Protein AF-A0A9E2GE95-F1 (afdb_monomer)

Nearest PDB structures (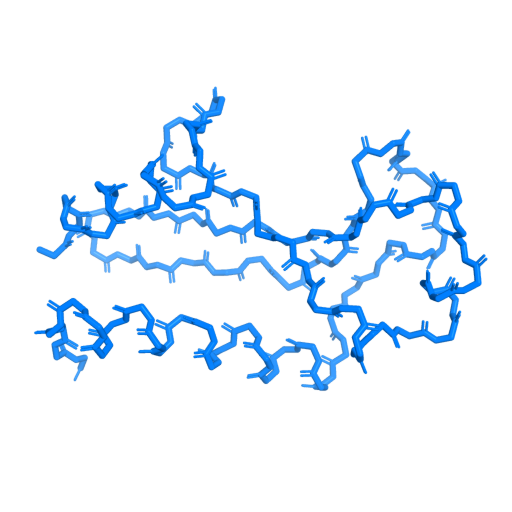foldseek):
  7ey6-assembly1_A  TM=3.588E-01  e=7.384E+00  Escherichia phage T7
  8bfr-assembly1_A  TM=3.155E-01  e=7.864E+00  Escherichia coli

pLDDT: mean 92.8, std 6.24, range [65.5, 98.44]

Sequence (98 aa):
EYEKIKTYLDENVGSSKVDGIYWIQLDENILTDIQAEHKECQPFYFAIDIGPNVVSCELLIRSRSTIKCNCISYATESQRNWIVKFADAIFEKLGITT

Radius of gyration: 13.85 Å; Cα contacts (8 Å, |Δi|>4): 125; chains: 1; bounding box: 37×22×33 Å

Solvent-accessible surface area (backbone atoms only — not comparable to full-atom values): 5795 Å² total; per-residue (Å²): 107,43,67,60,54,49,53,50,42,42,73,74,70,43,76,53,94,46,90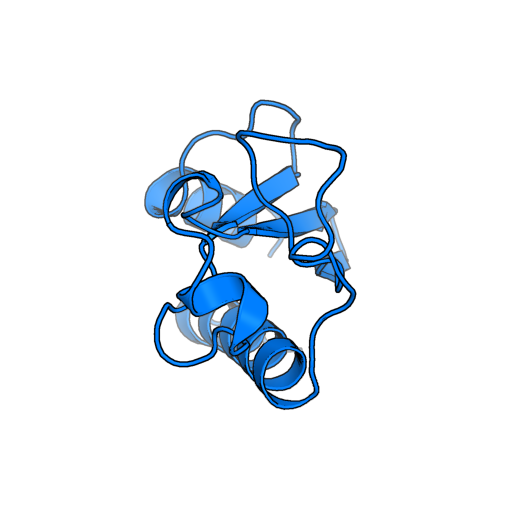,51,42,4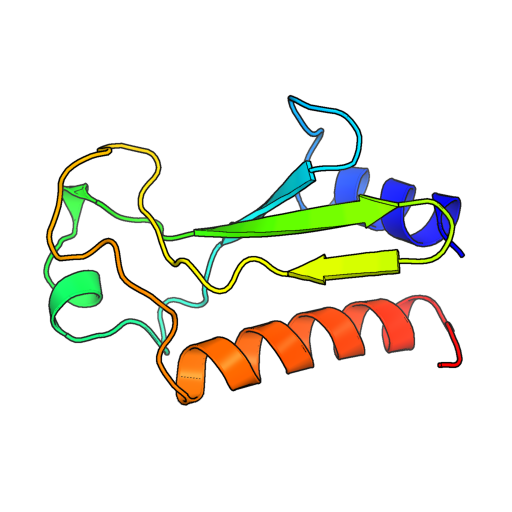1,73,44,74,57,64,79,92,62,53,51,72,60,45,65,68,38,63,85,42,55,70,39,27,29,44,36,42,53,46,85,89,46,78,46,72,52,56,51,34,30,36,84,78,54,92,84,53,88,58,45,39,69,51,51,72,70,43,46,54,48,54,51,50,52,54,50,51,51,31,60,76,71,69,55,87,130

Secondary structure (DSSP, 8-state):
-HHHHHHHHHHHT---SSTTEEEEEPPGGG--HHHHH-GGGPSEEEEEEEETTEEEE--EEEESS-SS-TT-EEPPHHHHHHHHHHHHHHHHHHT---

Structure (mmCIF, N/CA/C/O backbone):
data_AF-A0A9E2GE95-F1
#
_entry.id   AF-A0A9E2GE95-F1
#
loop_
_atom_site.group_PDB
_atom_site.id
_atom_site.type_symbol
_atom_site.label_atom_id
_atom_site.label_alt_id
_atom_site.label_comp_id
_atom_site.label_asym_id
_atom_site.label_entity_id
_atom_site.label_seq_id
_atom_site.pdbx_PDB_ins_code
_atom_site.Cartn_x
_atom_site.Cartn_y
_atom_site.Cartn_z
_atom_site.occupancy
_atom_site.B_iso_or_equiv
_atom_site.auth_seq_id
_atom_site.auth_comp_id
_atom_site.auth_asym_id
_atom_site.auth_atom_id
_atom_site.pdbx_PDB_model_num
ATOM 1 N N . GLU A 1 1 ? -12.616 2.623 14.572 1.00 84.75 1 GLU A N 1
ATOM 2 C CA . GLU A 1 1 ? -12.055 2.096 13.309 1.00 84.75 1 GLU A CA 1
ATOM 3 C C . GLU A 1 1 ? -10.633 2.587 13.045 1.00 84.75 1 GLU A C 1
ATOM 5 O O . GLU A 1 1 ? -9.751 1.741 13.027 1.00 84.75 1 GLU A O 1
ATOM 10 N N . TYR A 1 2 ? -10.371 3.903 12.981 1.00 89.25 2 TYR A N 1
ATOM 11 C CA . TYR A 1 2 ? -9.014 4.464 12.800 1.00 89.25 2 TYR A CA 1
ATOM 12 C C . TYR A 1 2 ? -7.934 3.828 13.693 1.00 89.25 2 TYR A C 1
ATOM 14 O O . TYR A 1 2 ? -6.994 3.239 13.172 1.00 89.25 2 TYR A O 1
ATOM 22 N N . GLU A 1 3 ? -8.101 3.857 15.021 1.00 91.44 3 GLU A N 1
ATOM 23 C CA . GLU A 1 3 ? -7.101 3.297 15.949 1.00 91.44 3 GLU A CA 1
ATOM 24 C C . GLU A 1 3 ? -6.849 1.801 15.728 1.00 91.44 3 GLU A C 1
ATOM 26 O O . GLU A 1 3 ? -5.715 1.351 15.809 1.00 91.44 3 GLU A O 1
ATOM 31 N N . LYS A 1 4 ? -7.882 1.024 15.370 1.00 93.06 4 LYS A N 1
ATOM 32 C CA . LYS A 1 4 ? -7.720 -0.411 15.083 1.00 93.06 4 LYS A CA 1
ATOM 33 C C . LYS A 1 4 ? -6.846 -0.627 13.849 1.00 93.06 4 LYS A C 1
ATOM 35 O O . LYS A 1 4 ? -5.951 -1.465 13.874 1.00 93.06 4 LYS A O 1
ATOM 40 N N . ILE A 1 5 ? -7.109 0.132 12.781 1.00 92.56 5 ILE A N 1
ATOM 41 C CA . ILE A 1 5 ? -6.331 0.072 11.538 1.00 92.56 5 ILE A CA 1
ATOM 42 C C . ILE A 1 5 ? -4.898 0.536 11.804 1.00 92.56 5 ILE A C 1
ATOM 44 O O . ILE A 1 5 ? -3.958 -0.129 11.381 1.00 92.56 5 ILE A O 1
ATOM 48 N N . LYS A 1 6 ? -4.728 1.634 12.548 1.00 92.94 6 LYS A N 1
ATOM 49 C CA . LYS A 1 6 ? -3.419 2.166 12.926 1.00 92.94 6 LYS A CA 1
ATOM 50 C C . LYS A 1 6 ? -2.600 1.139 13.705 1.00 92.94 6 LYS A C 1
ATOM 52 O O . LYS A 1 6 ? -1.494 0.817 13.287 1.00 92.94 6 LYS A O 1
ATOM 57 N N . THR A 1 7 ? -3.152 0.578 14.784 1.00 93.12 7 THR A N 1
ATOM 58 C CA . THR A 1 7 ? -2.483 -0.466 15.576 1.00 93.12 7 THR A CA 1
ATOM 59 C C . THR A 1 7 ? -2.118 -1.666 14.709 1.00 93.12 7 THR A C 1
ATOM 61 O O . THR A 1 7 ? -0.984 -2.130 14.752 1.00 93.12 7 THR A O 1
ATOM 64 N N . TYR A 1 8 ? -3.042 -2.125 13.862 1.00 93.81 8 TYR A N 1
ATOM 65 C CA . TYR A 1 8 ? -2.778 -3.235 12.956 1.00 93.81 8 TYR A CA 1
ATOM 66 C C . TYR A 1 8 ? -1.609 -2.952 12.003 1.00 93.81 8 TYR A C 1
ATOM 68 O O . TYR A 1 8 ? -0.728 -3.797 11.835 1.00 93.81 8 TYR A O 1
ATOM 76 N N . LEU A 1 9 ? -1.581 -1.773 11.378 1.00 92.75 9 LEU A N 1
ATOM 77 C CA . LEU A 1 9 ? -0.519 -1.389 10.449 1.00 92.75 9 LEU A CA 1
ATOM 78 C C . LEU A 1 9 ? 0.822 -1.176 11.168 1.00 92.75 9 LEU A C 1
ATOM 80 O O . LEU A 1 9 ? 1.843 -1.652 10.673 1.00 92.75 9 LEU A O 1
ATOM 84 N N . ASP A 1 10 ? 0.821 -0.558 12.351 1.00 91.75 10 ASP A N 1
ATOM 85 C CA . ASP A 1 10 ? 2.017 -0.402 13.189 1.00 91.75 10 ASP A CA 1
ATOM 86 C C . ASP A 1 10 ? 2.646 -1.767 13.534 1.00 91.75 10 ASP A C 1
ATOM 88 O O . ASP A 1 10 ? 3.868 -1.917 13.471 1.00 91.75 10 ASP A O 1
ATOM 92 N N . GLU A 1 11 ? 1.823 -2.777 13.840 1.00 91.88 11 GLU A N 1
ATOM 93 C CA . GLU A 1 11 ? 2.274 -4.133 14.183 1.00 91.88 11 GLU A CA 1
ATOM 94 C C . GLU A 1 11 ? 2.725 -4.964 12.971 1.00 91.88 11 GLU A C 1
ATOM 96 O O . GLU A 1 11 ? 3.687 -5.724 13.074 1.00 91.88 11 GLU A O 1
ATOM 101 N N . ASN A 1 12 ? 2.031 -4.857 11.830 1.00 90.12 12 ASN A N 1
ATOM 102 C CA . ASN A 1 12 ? 2.228 -5.766 10.689 1.00 90.12 12 ASN A CA 1
ATOM 103 C C . ASN A 1 12 ? 3.139 -5.194 9.593 1.00 90.12 12 ASN A C 1
ATOM 105 O O . ASN A 1 12 ? 3.780 -5.955 8.872 1.00 90.12 12 ASN A O 1
ATOM 109 N N . VAL A 1 13 ? 3.186 -3.870 9.440 1.00 87.75 13 VAL A N 1
ATOM 110 C CA . VAL A 1 13 ? 3.992 -3.177 8.417 1.00 87.75 13 VAL A CA 1
ATOM 111 C C . VAL A 1 13 ? 5.224 -2.526 9.045 1.00 87.75 13 VAL A C 1
ATOM 113 O O . VAL A 1 13 ? 6.271 -2.410 8.404 1.00 87.75 13 VAL A O 1
ATOM 116 N N . GLY A 1 14 ? 5.114 -2.138 10.314 1.00 79.81 14 GLY A N 1
ATOM 117 C CA . GLY A 1 14 ? 6.136 -1.424 11.064 1.00 79.81 14 GLY A CA 1
ATOM 118 C C . GLY A 1 14 ? 5.778 0.045 11.262 1.00 79.81 14 GLY A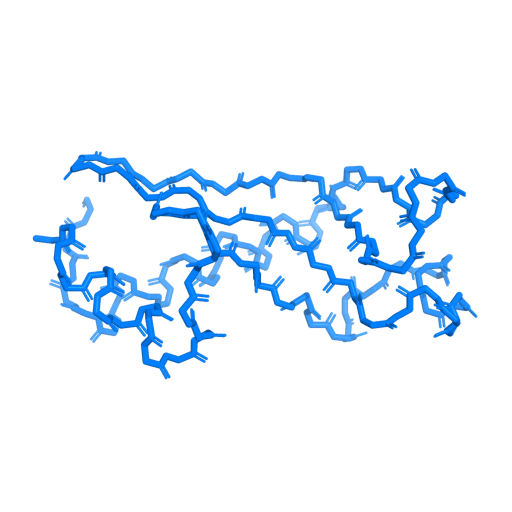 C 1
ATOM 119 O O . GLY A 1 14 ? 4.909 0.600 10.585 1.00 79.81 14 GLY A O 1
ATOM 120 N N . SER A 1 15 ? 6.471 0.683 12.206 1.00 70.44 15 SER A N 1
ATOM 121 C CA . SER A 1 15 ? 6.188 2.066 12.574 1.00 70.44 15 SER A CA 1
ATOM 122 C C . SER A 1 15 ? 6.418 3.010 11.401 1.00 70.44 15 SER A C 1
ATOM 124 O O . SER A 1 15 ? 7.473 3.013 10.750 1.00 70.44 15 SER A O 1
ATOM 126 N N . SER A 1 16 ? 5.422 3.851 11.140 1.00 68.12 16 SER A N 1
ATOM 127 C CA . SER A 1 16 ? 5.602 4.887 10.145 1.00 68.12 16 SER A CA 1
ATOM 128 C C . SER A 1 16 ? 6.611 5.941 10.605 1.00 68.12 16 SER A C 1
ATOM 130 O O . SER A 1 16 ? 6.626 6.367 11.759 1.00 68.12 16 SER A O 1
ATOM 132 N N . LYS A 1 17 ? 7.434 6.420 9.664 1.00 74.88 17 LYS A N 1
ATOM 133 C CA . LYS A 1 17 ? 8.246 7.632 9.852 1.00 74.88 17 LYS A CA 1
ATOM 134 C C . LYS A 1 17 ? 7.403 8.913 9.857 1.00 74.88 17 LYS A C 1
ATOM 136 O O . LYS A 1 17 ? 7.891 9.940 10.320 1.00 74.88 17 LYS A O 1
ATOM 141 N N . VAL A 1 18 ? 6.190 8.863 9.308 1.00 81.88 18 VAL A N 1
ATOM 142 C CA . VAL A 1 18 ? 5.229 9.969 9.233 1.00 81.88 18 VAL A CA 1
ATOM 143 C C . VAL A 1 18 ? 3.877 9.434 9.679 1.00 81.88 18 VAL A C 1
ATOM 145 O O . VAL A 1 18 ? 3.319 8.573 9.011 1.00 81.88 18 VAL A O 1
ATOM 148 N N . ASP A 1 19 ? 3.361 9.928 10.802 1.00 84.69 19 ASP A N 1
ATOM 149 C CA . ASP A 1 19 ? 2.136 9.394 11.405 1.00 84.69 19 ASP A CA 1
ATOM 150 C C . ASP A 1 19 ? 1.001 9.231 10.376 1.00 84.69 19 ASP A C 1
ATOM 152 O O . ASP A 1 19 ? 0.759 10.123 9.563 1.00 84.69 19 ASP A O 1
ATOM 156 N N . GLY A 1 20 ? 0.373 8.053 10.375 1.00 88.19 20 GLY A N 1
ATOM 157 C CA . GLY A 1 20 ? -0.688 7.685 9.433 1.00 88.19 20 GLY A CA 1
ATOM 158 C C . GLY A 1 20 ? -0.245 7.195 8.044 1.00 88.19 20 GLY A C 1
ATOM 159 O O . GLY A 1 20 ? -1.082 6.658 7.326 1.00 88.19 20 GLY A O 1
ATOM 160 N N . ILE A 1 21 ? 1.036 7.294 7.653 1.00 92.94 21 ILE A N 1
ATOM 161 C CA . ILE A 1 21 ? 1.490 6.902 6.300 1.00 92.94 21 ILE A CA 1
ATOM 162 C C . ILE A 1 21 ? 2.307 5.608 6.311 1.00 92.94 21 ILE A C 1
ATOM 164 O O . ILE A 1 21 ? 3.456 5.598 6.735 1.00 92.94 21 ILE A O 1
ATOM 168 N N . TYR A 1 22 ? 1.804 4.524 5.740 1.00 94.75 22 TYR A N 1
ATOM 169 C CA . TYR A 1 22 ? 2.468 3.217 5.729 1.00 94.75 22 TYR A CA 1
ATOM 170 C C . TYR A 1 22 ? 2.959 2.839 4.335 1.00 94.75 22 TYR A C 1
ATOM 172 O O . TYR A 1 22 ? 2.297 3.113 3.341 1.00 94.75 22 TYR A O 1
ATOM 180 N N . TRP A 1 23 ? 4.119 2.183 4.254 1.00 94.25 23 TRP A N 1
ATOM 181 C CA . TRP A 1 23 ? 4.693 1.709 2.992 1.00 94.25 23 TRP A CA 1
ATOM 182 C C . TRP A 1 23 ? 4.467 0.214 2.858 1.00 94.25 23 TRP A C 1
ATOM 184 O O . TRP A 1 23 ? 5.113 -0.575 3.545 1.00 94.25 23 TRP A O 1
ATOM 194 N N . ILE A 1 24 ? 3.570 -0.170 1.962 1.00 95.44 24 ILE A N 1
ATOM 195 C CA . ILE A 1 24 ? 3.195 -1.565 1.761 1.00 95.44 24 ILE A CA 1
ATOM 196 C C . ILE A 1 24 ? 3.984 -2.119 0.584 1.00 95.44 24 ILE A C 1
ATOM 198 O O . ILE A 1 24 ? 3.988 -1.529 -0.499 1.00 95.44 24 ILE A O 1
ATOM 202 N N . GLN A 1 25 ? 4.681 -3.233 0.806 1.00 95.94 25 GLN A N 1
ATOM 203 C CA . GLN A 1 25 ? 5.388 -3.932 -0.261 1.00 95.94 25 GLN A CA 1
ATOM 204 C C . GLN A 1 25 ? 4.371 -4.543 -1.229 1.00 95.94 25 GLN A C 1
ATOM 206 O O . GLN A 1 25 ? 3.440 -5.228 -0.810 1.00 95.94 25 GLN A O 1
ATOM 211 N N . LEU A 1 26 ? 4.559 -4.284 -2.521 1.00 97.06 26 LEU A N 1
ATOM 212 C CA . LEU A 1 26 ? 3.770 -4.892 -3.582 1.00 97.06 26 LEU A CA 1
ATOM 213 C C . LEU A 1 26 ? 4.174 -6.365 -3.750 1.00 97.06 26 LEU A C 1
ATOM 215 O O . LEU A 1 26 ? 5.359 -6.695 -3.681 1.00 97.06 26 LEU A O 1
ATOM 219 N N . ASP A 1 27 ? 3.197 -7.234 -3.998 1.00 96.56 27 ASP A N 1
ATOM 220 C CA . ASP A 1 27 ? 3.434 -8.655 -4.262 1.00 96.56 27 ASP A CA 1
ATOM 221 C C . ASP A 1 27 ? 4.320 -8.855 -5.508 1.00 96.56 27 ASP A C 1
ATOM 223 O O . ASP A 1 27 ? 4.103 -8.261 -6.568 1.00 96.56 27 ASP A O 1
ATOM 227 N N . GLU A 1 28 ? 5.348 -9.693 -5.373 1.00 95.44 28 GLU A N 1
ATOM 228 C CA . GLU A 1 28 ? 6.332 -9.945 -6.428 1.00 95.44 28 GLU A CA 1
ATOM 229 C C . GLU A 1 28 ? 5.718 -10.639 -7.656 1.00 95.44 28 GLU A C 1
ATOM 231 O O . GLU A 1 28 ? 6.225 -10.494 -8.769 1.00 95.44 28 GLU A O 1
ATOM 236 N N . ASN A 1 29 ? 4.590 -11.338 -7.485 1.00 96.88 29 ASN A N 1
ATOM 237 C CA . ASN A 1 29 ? 3.905 -12.066 -8.557 1.00 96.88 29 ASN A CA 1
ATOM 238 C C . ASN A 1 29 ? 3.109 -11.159 -9.509 1.00 96.88 29 ASN A C 1
ATOM 240 O O . ASN A 1 29 ? 2.600 -11.629 -10.526 1.00 96.88 29 ASN A O 1
ATOM 244 N N . ILE A 1 30 ? 2.966 -9.873 -9.179 1.00 97.50 30 ILE A N 1
ATOM 245 C CA . ILE A 1 30 ? 2.205 -8.889 -9.968 1.00 97.50 30 ILE A CA 1
ATOM 246 C C . ILE A 1 30 ? 3.068 -7.710 -10.426 1.00 97.50 30 ILE A C 1
ATOM 248 O O . ILE A 1 30 ? 2.545 -6.659 -10.815 1.00 97.50 30 ILE A O 1
ATOM 252 N N . LEU A 1 31 ? 4.392 -7.854 -10.359 1.00 97.69 31 LEU A N 1
ATOM 253 C CA . LEU A 1 31 ? 5.314 -6.882 -10.932 1.00 97.69 31 LEU A CA 1
ATOM 254 C C . LEU A 1 31 ? 5.142 -6.827 -12.453 1.00 97.69 31 LEU A C 1
ATOM 256 O O . LEU A 1 31 ? 4.857 -7.831 -13.103 1.00 97.69 31 LEU A O 1
ATOM 260 N N . THR A 1 32 ? 5.323 -5.640 -13.025 1.00 97.50 32 THR A N 1
ATOM 261 C CA . THR A 1 32 ? 5.479 -5.506 -14.479 1.00 97.50 32 THR A CA 1
ATOM 262 C C . THR A 1 32 ? 6.824 -6.071 -14.925 1.00 97.50 32 THR A C 1
ATOM 264 O O . THR A 1 32 ? 7.735 -6.204 -14.107 1.00 97.50 32 THR A O 1
ATOM 267 N N . ASP A 1 33 ? 6.992 -6.320 -16.225 1.00 97.31 33 ASP A N 1
ATOM 268 C CA . ASP A 1 33 ? 8.263 -6.808 -16.779 1.00 97.31 33 ASP A CA 1
ATOM 269 C C . ASP A 1 33 ? 9.443 -5.905 -16.373 1.00 97.31 33 ASP A C 1
ATOM 271 O O . ASP A 1 33 ? 10.425 -6.375 -15.804 1.00 97.31 33 ASP A O 1
ATOM 275 N N . ILE A 1 34 ? 9.292 -4.581 -16.518 1.00 96.06 34 ILE A N 1
ATOM 276 C CA . ILE A 1 34 ? 10.310 -3.591 -16.117 1.00 96.06 34 ILE A CA 1
ATOM 277 C C . ILE A 1 34 ? 10.623 -3.691 -14.613 1.00 96.06 34 ILE A C 1
ATOM 279 O O . ILE A 1 34 ? 11.782 -3.657 -14.203 1.00 96.06 34 ILE A O 1
ATOM 283 N N . GLN A 1 35 ? 9.603 -3.816 -13.761 1.00 96.75 35 GLN A N 1
ATOM 284 C CA . GLN A 1 35 ? 9.800 -3.946 -12.313 1.00 96.75 35 GLN A CA 1
ATOM 285 C C . GLN A 1 35 ? 10.489 -5.271 -11.949 1.00 96.75 35 GLN A C 1
ATOM 287 O O . GLN A 1 35 ? 11.364 -5.307 -11.081 1.00 96.75 35 GLN A O 1
ATOM 292 N N . ALA A 1 36 ? 10.134 -6.363 -12.622 1.00 96.88 36 ALA A N 1
ATOM 293 C CA . ALA A 1 36 ? 10.733 -7.671 -12.405 1.00 96.88 36 ALA A CA 1
ATOM 294 C C . ALA A 1 36 ? 12.208 -7.710 -12.841 1.00 96.88 36 ALA A C 1
ATOM 296 O O . ALA A 1 36 ? 13.024 -8.329 -12.151 1.00 96.88 36 ALA A O 1
ATOM 297 N N . GLU A 1 37 ? 12.559 -7.035 -13.937 1.00 96.94 37 GLU A N 1
ATOM 298 C CA . GLU A 1 37 ? 13.927 -6.919 -14.457 1.00 96.94 37 GLU A CA 1
ATOM 299 C C . GLU A 1 37 ? 14.825 -6.051 -13.563 1.00 96.94 37 GLU A C 1
ATOM 301 O O . GLU A 1 37 ? 16.004 -6.353 -13.366 1.00 96.94 37 GLU A O 1
ATOM 306 N N . HIS A 1 38 ? 14.276 -4.992 -12.967 1.00 95.00 38 HIS A N 1
ATOM 307 C CA . HIS A 1 38 ? 15.033 -4.003 -12.199 1.00 95.00 38 HIS A CA 1
ATOM 308 C C . HIS A 1 38 ? 15.331 -4.462 -10.760 1.00 95.00 38 HIS A C 1
ATOM 310 O O . HIS A 1 38 ? 14.829 -3.893 -9.788 1.00 95.00 38 HIS A O 1
ATOM 316 N N . LYS A 1 39 ? 16.194 -5.473 -10.605 1.00 94.62 39 LYS A N 1
ATOM 317 C CA . LYS A 1 39 ? 16.544 -6.072 -9.300 1.00 94.62 39 LYS A CA 1
ATOM 318 C C . LYS A 1 39 ? 17.102 -5.076 -8.279 1.00 94.62 39 LYS A C 1
ATOM 320 O O . LYS A 1 39 ? 16.769 -5.168 -7.106 1.00 94.62 39 LYS A O 1
ATOM 325 N N . GLU A 1 40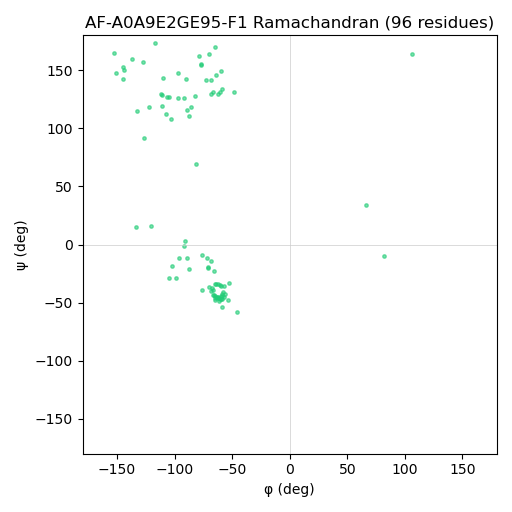 ? 17.881 -4.087 -8.713 1.00 94.31 40 GLU A N 1
ATOM 326 C CA . GLU A 1 40 ? 18.440 -3.044 -7.830 1.00 94.31 40 GLU A CA 1
ATOM 327 C C . GLU A 1 40 ? 17.382 -2.051 -7.311 1.00 94.31 40 GLU A C 1
ATOM 329 O O . GLU A 1 40 ? 17.592 -1.347 -6.319 1.00 94.31 40 GLU A O 1
ATOM 334 N N . CYS A 1 41 ? 16.233 -1.977 -7.989 1.00 95.06 41 CYS A N 1
ATOM 335 C CA . CYS A 1 41 ? 15.107 -1.139 -7.587 1.00 95.06 41 CYS A CA 1
ATOM 336 C C . CYS A 1 41 ? 14.140 -1.870 -6.647 1.00 95.06 41 CYS A C 1
ATOM 338 O O . CYS A 1 41 ? 13.268 -1.224 -6.066 1.00 95.06 41 CYS A O 1
ATOM 340 N N . GLN A 1 42 ? 14.265 -3.188 -6.491 1.00 94.00 42 GLN A N 1
ATOM 341 C CA . GLN A 1 42 ? 13.392 -3.967 -5.621 1.00 94.00 42 GLN A CA 1
ATOM 342 C C . GLN A 1 42 ? 13.758 -3.798 -4.136 1.00 94.00 42 GLN A C 1
ATOM 344 O O . GLN A 1 42 ? 14.918 -3.533 -3.809 1.00 94.00 42 GLN A O 1
ATOM 349 N N . PRO A 1 43 ? 12.791 -3.9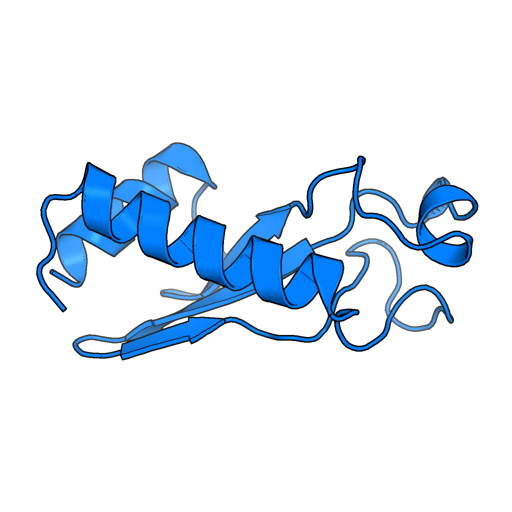89 -3.222 1.00 95.69 43 PRO A N 1
ATOM 350 C CA . PRO A 1 43 ? 11.366 -4.236 -3.483 1.00 95.69 43 PRO A CA 1
ATOM 351 C C . PRO A 1 43 ? 10.575 -2.961 -3.842 1.00 95.69 43 PRO A C 1
ATOM 353 O O . PRO A 1 43 ? 11.014 -1.834 -3.598 1.00 95.69 43 PRO A O 1
ATOM 356 N N . PHE A 1 44 ? 9.392 -3.155 -4.434 1.00 96.94 44 PHE A N 1
ATOM 357 C CA . PHE A 1 44 ? 8.469 -2.082 -4.817 1.00 96.94 44 PHE A CA 1
ATOM 358 C C . PHE A 1 44 ? 7.383 -1.867 -3.769 1.00 96.94 44 PHE A C 1
ATOM 360 O O . PHE A 1 44 ? 6.937 -2.813 -3.125 1.00 96.94 44 PHE A O 1
ATOM 367 N N . TYR A 1 45 ? 6.944 -0.618 -3.629 1.00 96.62 45 TYR A N 1
ATOM 368 C CA . TYR A 1 45 ? 5.986 -0.203 -2.614 1.00 96.62 45 TYR A CA 1
ATOM 369 C C . TYR A 1 45 ? 4.928 0.745 -3.171 1.00 96.62 45 TYR A C 1
ATOM 371 O O . TYR A 1 45 ? 5.166 1.448 -4.156 1.00 96.62 45 TYR A O 1
ATOM 379 N N . PHE A 1 46 ? 3.811 0.826 -2.457 1.00 96.56 46 PHE A N 1
ATOM 380 C CA . PHE A 1 46 ? 2.855 1.930 -2.509 1.00 96.56 46 PHE A CA 1
ATOM 381 C C . PHE A 1 46 ? 2.600 2.441 -1.087 1.00 96.56 46 PHE A C 1
ATOM 383 O O . PHE A 1 46 ? 2.835 1.726 -0.106 1.00 96.56 46 PHE A O 1
ATOM 390 N N . ALA A 1 47 ? 2.155 3.689 -0.968 1.00 95.25 47 ALA A N 1
ATOM 391 C CA . ALA A 1 47 ? 1.778 4.261 0.316 1.00 95.25 47 ALA A CA 1
ATOM 392 C C . ALA A 1 47 ? 0.288 4.039 0.627 1.00 95.25 47 ALA A C 1
ATOM 394 O O . ALA A 1 47 ? -0.565 4.152 -0.252 1.00 95.25 47 ALA A O 1
ATOM 395 N N . ILE A 1 48 ? -0.026 3.787 1.894 1.00 95.44 48 ILE A N 1
ATOM 396 C CA . ILE A 1 48 ? -1.371 3.929 2.453 1.00 95.44 48 ILE A CA 1
ATOM 397 C C . ILE A 1 48 ? -1.340 5.088 3.437 1.00 95.44 48 ILE A C 1
ATOM 399 O O . ILE A 1 48 ? -0.478 5.120 4.307 1.00 95.44 48 ILE A O 1
ATOM 403 N N . ASP A 1 49 ? -2.278 6.013 3.302 1.00 94.75 49 ASP A N 1
ATOM 404 C CA . ASP A 1 49 ? -2.501 7.120 4.225 1.00 94.75 49 ASP A CA 1
ATOM 405 C C . ASP A 1 49 ? -3.831 6.900 4.954 1.00 94.75 49 ASP A C 1
ATOM 407 O O . ASP A 1 49 ? -4.888 6.783 4.321 1.00 94.75 49 ASP A O 1
ATOM 411 N N . ILE A 1 50 ? -3.773 6.786 6.279 1.00 93.94 50 ILE A N 1
ATOM 412 C CA . ILE A 1 50 ? -4.949 6.623 7.130 1.00 93.94 50 ILE A CA 1
ATOM 413 C C . ILE A 1 50 ? -5.264 7.928 7.858 1.00 93.94 50 ILE A C 1
ATOM 415 O O . ILE A 1 50 ? -4.443 8.500 8.568 1.00 93.94 50 ILE A O 1
ATOM 419 N N . GLY A 1 51 ? -6.510 8.368 7.726 1.00 90.88 51 GLY A N 1
ATOM 420 C CA . GLY A 1 51 ? -7.084 9.457 8.503 1.00 90.88 51 GLY A CA 1
ATOM 421 C C . GLY A 1 51 ? -8.251 8.968 9.363 1.00 90.88 51 GLY A C 1
ATOM 422 O O . GLY A 1 51 ? -8.711 7.836 9.208 1.00 90.88 51 GLY A O 1
ATOM 423 N N . PRO A 1 52 ? -8.805 9.826 10.238 1.00 89.69 52 PRO A N 1
ATOM 424 C CA . PRO A 1 52 ? -9.857 9.431 11.178 1.00 89.69 52 PRO A CA 1
ATOM 425 C C . PRO A 1 52 ? -11.074 8.736 10.544 1.00 89.69 52 PRO A C 1
ATOM 427 O O . PRO A 1 52 ? -11.664 7.857 11.166 1.00 89.69 52 PRO A O 1
ATOM 430 N N . ASN A 1 53 ? -11.431 9.115 9.311 1.00 89.00 53 ASN A N 1
ATOM 431 C CA . ASN A 1 53 ? -12.595 8.599 8.579 1.00 89.00 53 ASN A CA 1
ATOM 432 C C . ASN A 1 53 ? -12.272 8.205 7.127 1.00 89.00 53 ASN A C 1
ATOM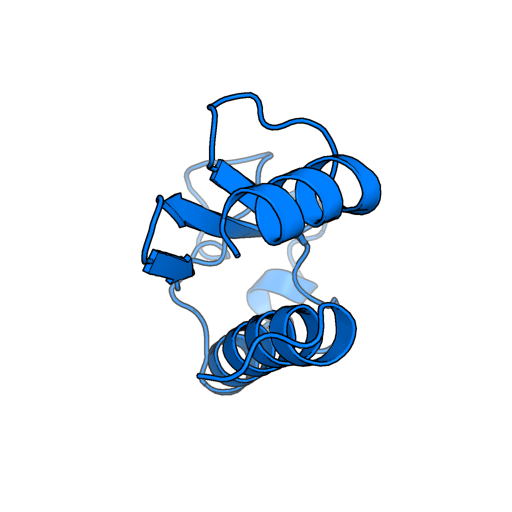 434 O O . ASN A 1 53 ? -13.176 8.103 6.303 1.00 89.00 53 ASN A O 1
ATOM 438 N N . VAL A 1 54 ? -10.993 8.062 6.775 1.00 91.12 54 VAL A N 1
ATOM 439 C CA . VAL A 1 54 ? -10.575 7.788 5.396 1.00 91.12 54 VAL A CA 1
ATOM 440 C C . VAL A 1 54 ? -9.366 6.868 5.392 1.00 91.12 54 VAL A C 1
ATOM 442 O O . VAL A 1 54 ? -8.474 7.002 6.223 1.00 91.12 54 VAL A O 1
ATOM 445 N N . VAL A 1 55 ? -9.332 5.954 4.431 1.00 93.19 55 VAL A N 1
ATOM 446 C CA . VAL A 1 55 ? -8.136 5.194 4.075 1.00 93.19 55 VAL A CA 1
ATOM 447 C C . VAL A 1 55 ? -7.867 5.470 2.605 1.00 93.19 55 VAL A C 1
ATOM 449 O O . VAL A 1 55 ? -8.707 5.181 1.754 1.00 93.19 55 VAL A O 1
ATOM 452 N N . SER A 1 56 ? -6.716 6.061 2.313 1.00 95.56 56 SER A N 1
ATOM 453 C CA . SER A 1 56 ? -6.298 6.414 0.959 1.00 95.56 56 SER A CA 1
ATOM 454 C C . SER A 1 56 ? -5.130 5.532 0.547 1.00 95.56 56 SER A C 1
ATOM 456 O O . SER A 1 56 ? -4.138 5.441 1.261 1.00 95.56 56 SER A O 1
ATOM 458 N N . CYS A 1 57 ? -5.225 4.899 -0.619 1.00 96.50 57 CYS A N 1
ATOM 459 C CA . CYS A 1 57 ? -4.124 4.127 -1.187 1.00 96.50 57 CYS A CA 1
ATOM 460 C C . CYS A 1 57 ? -3.513 4.881 -2.369 1.00 96.50 57 CYS A C 1
ATOM 462 O O . CYS A 1 57 ? -4.212 5.263 -3.310 1.00 96.50 57 CYS A O 1
ATOM 464 N N . GLU A 1 58 ? -2.201 5.080 -2.335 1.00 96.38 58 GLU A N 1
ATOM 465 C CA . GLU A 1 58 ? -1.434 5.622 -3.447 1.00 96.38 58 GLU A CA 1
ATOM 466 C C . GLU A 1 58 ? -1.437 4.616 -4.610 1.00 96.38 58 GLU A C 1
ATOM 468 O O . GLU A 1 58 ? -1.144 3.437 -4.434 1.00 96.38 58 GLU A O 1
ATOM 473 N N . LEU A 1 59 ? -1.745 5.086 -5.822 1.00 97.56 59 LEU A N 1
ATOM 474 C CA . LEU A 1 59 ? -1.662 4.265 -7.038 1.00 97.56 59 LEU A CA 1
ATOM 475 C C . LEU A 1 59 ? -0.298 4.361 -7.727 1.00 97.56 59 LEU A C 1
ATOM 477 O O . LEU A 1 59 ? -0.123 3.806 -8.800 1.00 97.56 59 LEU A O 1
ATOM 481 N N . LEU A 1 60 ? 0.662 5.085 -7.166 1.00 97.44 60 LEU A N 1
ATOM 482 C CA . LEU A 1 60 ? 2.035 5.134 -7.652 1.00 97.44 60 LEU A CA 1
ATOM 483 C C . LEU A 1 60 ? 2.836 3.977 -7.045 1.00 97.44 60 LEU A C 1
ATOM 485 O O . LEU A 1 60 ? 3.030 3.923 -5.833 1.00 97.44 60 LEU A O 1
ATOM 489 N N . ILE A 1 61 ? 3.345 3.087 -7.896 1.00 97.50 61 ILE A N 1
ATOM 490 C CA . ILE A 1 61 ? 4.257 2.018 -7.489 1.00 97.50 61 ILE A CA 1
ATOM 491 C C . ILE A 1 61 ? 5.686 2.518 -7.642 1.00 97.50 61 ILE A C 1
ATOM 493 O O . ILE A 1 61 ? 6.080 2.984 -8.714 1.00 97.50 61 ILE A O 1
ATOM 497 N N . ARG A 1 62 ? 6.479 2.428 -6.573 1.00 95.75 62 ARG A N 1
ATOM 498 C CA . ARG A 1 62 ? 7.831 2.991 -6.557 1.00 95.75 62 ARG A CA 1
ATOM 499 C C . ARG A 1 62 ? 8.833 2.175 -5.763 1.00 95.75 62 ARG A C 1
ATOM 501 O O . ARG A 1 62 ? 8.498 1.479 -4.809 1.00 95.75 62 ARG A O 1
ATOM 508 N N . SER A 1 63 ? 10.088 2.310 -6.173 1.00 94.12 63 SER A N 1
ATOM 509 C CA . SER A 1 63 ? 11.242 1.868 -5.402 1.00 94.12 63 SER A CA 1
ATOM 510 C C . SER A 1 63 ? 11.536 2.852 -4.268 1.00 94.12 63 SER A C 1
ATOM 512 O O . SER A 1 63 ? 11.226 4.041 -4.363 1.00 94.12 63 SER A O 1
ATOM 514 N N . ARG A 1 64 ? 12.184 2.367 -3.207 1.00 89.94 64 ARG A N 1
ATOM 515 C CA . ARG A 1 64 ? 12.748 3.213 -2.143 1.00 89.94 64 ARG A CA 1
ATOM 516 C C . ARG A 1 64 ? 14.239 3.509 -2.329 1.00 89.94 64 ARG A C 1
ATOM 518 O O . ARG A 1 64 ? 14.754 4.364 -1.614 1.00 89.94 64 ARG A O 1
ATOM 525 N N . SER A 1 65 ? 14.927 2.826 -3.250 1.00 89.25 65 SER A N 1
ATOM 526 C CA . SER A 1 65 ? 16.365 3.019 -3.501 1.00 89.25 65 SER A CA 1
ATOM 527 C C . SER A 1 65 ? 16.651 4.126 -4.519 1.00 89.25 65 SER A C 1
ATOM 529 O O . SER A 1 65 ? 17.736 4.704 -4.511 1.00 89.25 65 SER A O 1
ATOM 531 N N . THR A 1 66 ? 15.676 4.475 -5.363 1.00 89.00 66 THR A N 1
ATOM 532 C CA . THR A 1 66 ? 15.811 5.518 -6.387 1.00 89.00 66 THR A CA 1
ATOM 533 C C . THR A 1 66 ? 14.517 6.306 -6.572 1.00 89.00 66 THR A C 1
ATOM 535 O O . THR A 1 66 ? 13.422 5.786 -6.383 1.00 89.00 66 THR A O 1
ATOM 538 N N . ILE A 1 67 ? 14.649 7.576 -6.963 1.00 84.12 67 ILE A N 1
ATOM 539 C CA . ILE A 1 67 ? 13.526 8.489 -7.249 1.00 84.12 67 ILE A CA 1
ATOM 540 C C . ILE A 1 67 ? 13.309 8.642 -8.764 1.00 84.12 67 ILE A C 1
ATOM 542 O O . ILE A 1 67 ? 12.246 9.072 -9.205 1.00 84.12 67 ILE A O 1
ATOM 546 N N . LYS A 1 68 ? 14.309 8.296 -9.583 1.00 87.50 68 LYS A N 1
ATOM 547 C CA . LYS A 1 68 ? 14.265 8.453 -11.042 1.00 87.50 68 LYS A CA 1
ATOM 548 C C . LYS A 1 68 ? 14.580 7.122 -11.704 1.00 87.50 68 LYS A C 1
ATOM 550 O O . LYS A 1 68 ? 15.739 6.799 -11.946 1.00 87.50 68 LYS A O 1
ATOM 555 N N . CYS A 1 69 ? 13.532 6.360 -11.984 1.00 92.19 69 CYS A N 1
ATOM 556 C CA . CYS A 1 69 ? 13.603 5.140 -12.771 1.00 92.19 69 CYS A CA 1
ATOM 557 C C . CYS 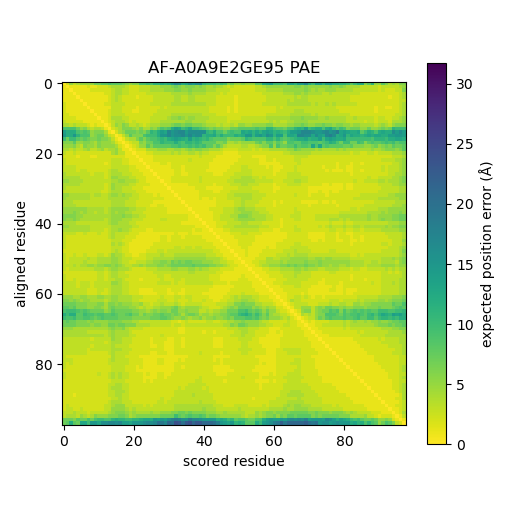A 1 69 ? 12.272 4.927 -13.501 1.00 92.19 69 CYS A C 1
ATOM 559 O O . CYS A 1 69 ? 11.220 5.283 -12.979 1.00 92.19 69 CYS A O 1
ATOM 561 N N . ASN A 1 70 ? 12.310 4.332 -14.691 1.00 92.62 70 ASN A N 1
ATOM 562 C CA . ASN A 1 70 ? 11.116 3.971 -15.464 1.00 92.62 70 ASN A CA 1
ATOM 563 C C . ASN A 1 70 ? 10.293 2.840 -14.817 1.00 92.62 70 ASN A C 1
ATOM 565 O O . ASN A 1 70 ? 9.140 2.656 -15.189 1.00 92.62 70 ASN A O 1
ATOM 569 N N . CYS A 1 71 ? 10.846 2.110 -13.840 1.00 94.44 71 CYS A N 1
ATOM 570 C CA . CYS A 1 71 ? 10.092 1.149 -13.029 1.00 94.44 71 CYS A CA 1
ATOM 571 C C . CYS A 1 71 ? 9.136 1.823 -12.022 1.00 94.44 71 CYS A C 1
ATOM 573 O O . CYS A 1 71 ? 8.317 1.141 -11.404 1.00 94.44 71 CYS A O 1
ATOM 575 N N . ILE A 1 72 ? 9.267 3.144 -11.825 1.00 96.25 72 ILE A N 1
ATOM 576 C CA . ILE A 1 72 ? 8.348 3.959 -11.030 1.00 96.25 72 ILE A CA 1
ATOM 577 C C . ILE A 1 72 ? 7.226 4.431 -11.952 1.00 96.25 72 ILE A C 1
ATOM 579 O O . ILE A 1 72 ? 7.443 5.257 -12.839 1.00 96.25 72 ILE A O 1
ATOM 583 N N . SER A 1 73 ? 6.024 3.910 -11.743 1.00 96.31 73 SER A N 1
ATOM 584 C CA . SER A 1 73 ? 4.871 4.194 -12.593 1.00 96.31 73 SER A CA 1
ATOM 585 C C . SER A 1 73 ? 3.571 4.055 -11.814 1.00 96.31 73 SER A C 1
ATOM 587 O O . SER A 1 73 ? 3.536 3.465 -10.733 1.00 96.31 73 SER A O 1
ATOM 589 N N . TYR A 1 74 ? 2.477 4.573 -12.372 1.00 97.69 74 TYR A N 1
ATOM 590 C CA . TYR A 1 74 ? 1.154 4.242 -11.854 1.00 97.69 74 TYR A CA 1
ATOM 591 C C . TYR A 1 74 ? 0.896 2.734 -11.938 1.00 97.69 74 TYR A C 1
ATOM 593 O O . TYR A 1 74 ? 1.405 2.049 -12.830 1.00 97.69 74 TYR A O 1
ATOM 601 N N . ALA A 1 75 ? 0.106 2.248 -10.989 1.00 98.00 75 ALA A N 1
ATOM 602 C CA . ALA A 1 75 ? -0.292 0.868 -10.847 1.00 98.00 75 ALA A CA 1
ATOM 603 C C . ALA A 1 75 ? -1.021 0.409 -12.107 1.00 98.00 75 ALA A C 1
ATOM 605 O O . ALA A 1 75 ? -1.930 1.080 -12.609 1.00 98.00 75 ALA A O 1
ATOM 606 N N . THR A 1 76 ? -0.643 -0.768 -12.595 1.00 98.38 76 THR A N 1
ATOM 607 C CA . THR A 1 76 ? -1.430 -1.463 -13.615 1.00 98.38 76 THR A CA 1
ATOM 608 C C . THR A 1 76 ? -2.792 -1.862 -13.051 1.00 98.38 76 THR A C 1
ATOM 610 O O . THR A 1 76 ? -3.029 -1.811 -11.845 1.00 98.38 76 THR A O 1
ATOM 613 N N . GLU A 1 77 ? -3.705 -2.313 -13.908 1.00 98.31 77 GLU A N 1
ATOM 614 C CA . GLU A 1 77 ? -4.994 -2.836 -13.449 1.00 98.31 77 GLU A CA 1
ATOM 615 C C . GLU A 1 77 ? -4.840 -3.983 -12.438 1.00 98.31 77 GLU A C 1
ATOM 617 O O . GLU A 1 77 ? -5.518 -3.982 -11.412 1.00 98.31 77 GLU A O 1
ATOM 622 N N . SER A 1 78 ? -3.911 -4.913 -12.680 1.00 98.00 78 SER A N 1
ATOM 623 C CA . SER A 1 78 ? -3.640 -6.021 -11.758 1.00 98.00 78 SER A CA 1
ATOM 624 C C . SER A 1 78 ? -3.165 -5.510 -10.394 1.00 98.00 78 SER A C 1
ATOM 626 O O . SER A 1 78 ? -3.704 -5.898 -9.357 1.00 98.00 78 SER A O 1
ATOM 628 N N . GLN A 1 79 ? -2.227 -4.559 -10.394 1.00 98.44 79 GLN A N 1
ATOM 629 C CA . GLN A 1 79 ? -1.685 -3.958 -9.174 1.00 98.44 79 GLN A CA 1
ATOM 630 C C . GLN A 1 79 ? -2.728 -3.141 -8.417 1.00 98.44 79 GLN A C 1
ATOM 632 O O . GLN A 1 79 ? -2.859 -3.282 -7.206 1.00 98.44 79 GLN A O 1
ATOM 637 N N . ARG A 1 80 ? -3.531 -2.342 -9.123 1.00 98.19 80 ARG A N 1
ATOM 638 C CA . ARG A 1 80 ? -4.645 -1.593 -8.534 1.00 98.19 80 ARG A CA 1
ATOM 639 C C . ARG A 1 80 ? -5.653 -2.535 -7.880 1.00 98.19 80 ARG A C 1
ATOM 641 O O . ARG A 1 80 ? -6.060 -2.300 -6.749 1.00 98.19 80 ARG A O 1
ATOM 648 N N . ASN A 1 81 ? -6.044 -3.605 -8.570 1.00 98.25 81 ASN A N 1
ATOM 649 C CA . ASN A 1 81 ? -6.993 -4.578 -8.032 1.00 98.25 81 ASN A CA 1
ATOM 650 C C . ASN A 1 81 ? -6.409 -5.313 -6.815 1.00 98.25 81 ASN A C 1
ATOM 652 O O . ASN A 1 81 ? -7.145 -5.629 -5.884 1.00 98.25 81 ASN A O 1
ATOM 656 N N . TRP A 1 82 ? -5.0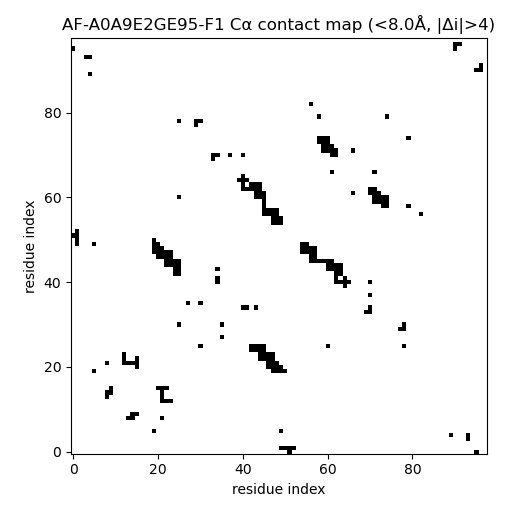99 -5.562 -6.796 1.00 98.19 82 TRP A N 1
ATOM 657 C CA . TRP A 1 82 ? -4.411 -6.106 -5.627 1.00 98.19 82 TRP A CA 1
ATOM 658 C C . TRP A 1 82 ? -4.414 -5.121 -4.448 1.00 98.19 82 TRP A C 1
ATOM 660 O O . TRP A 1 82 ? -4.736 -5.528 -3.338 1.00 98.19 82 TRP A O 1
ATOM 670 N N . ILE A 1 83 ? -4.150 -3.829 -4.684 1.00 97.88 83 ILE A N 1
ATOM 671 C CA . ILE A 1 83 ? -4.189 -2.780 -3.646 1.00 97.88 83 ILE A CA 1
ATOM 672 C C . ILE A 1 83 ? -5.580 -2.696 -3.005 1.00 97.88 83 ILE A C 1
ATOM 674 O O . ILE A 1 83 ? -5.692 -2.644 -1.783 1.00 97.88 83 ILE A O 1
ATOM 678 N N . VAL A 1 84 ? -6.641 -2.726 -3.818 1.00 96.75 84 VAL A N 1
ATOM 679 C CA . VAL A 1 84 ? -8.025 -2.720 -3.315 1.00 96.75 84 VAL A CA 1
ATOM 680 C C . VAL A 1 84 ? -8.291 -3.957 -2.457 1.00 96.75 84 VAL A C 1
ATOM 682 O O . VAL A 1 84 ? -8.720 -3.823 -1.317 1.00 96.75 84 VAL A O 1
ATOM 685 N N . LYS A 1 85 ? -7.934 -5.153 -2.945 1.00 96.75 85 LYS A N 1
ATOM 686 C CA . LYS A 1 85 ? -8.084 -6.401 -2.177 1.00 96.75 85 LYS A CA 1
ATOM 687 C C . LYS A 1 85 ? -7.287 -6.397 -0.874 1.00 96.75 85 LYS A C 1
ATOM 689 O O . LYS A 1 85 ? -7.733 -6.971 0.112 1.00 96.75 85 LYS A O 1
ATOM 694 N N . PHE A 1 86 ? -6.111 -5.774 -0.865 1.00 95.31 86 PHE A N 1
ATOM 695 C CA . PHE A 1 86 ? -5.312 -5.610 0.344 1.00 95.31 86 PHE A CA 1
ATOM 696 C C . PHE A 1 86 ? -6.051 -4.753 1.383 1.00 95.31 86 PHE A C 1
ATOM 698 O O . PHE A 1 86 ? -6.118 -5.139 2.549 1.00 95.31 86 PHE A O 1
ATOM 705 N N . ALA A 1 87 ? -6.643 -3.628 0.967 1.00 94.25 87 ALA A N 1
ATOM 706 C CA . ALA A 1 87 ? -7.446 -2.783 1.851 1.00 94.25 87 ALA A CA 1
ATOM 707 C C . ALA A 1 87 ? -8.698 -3.518 2.366 1.00 94.25 87 ALA A C 1
ATOM 709 O O . ALA A 1 87 ? -8.948 -3.519 3.573 1.00 94.25 87 ALA A O 1
ATOM 710 N N . ASP A 1 88 ? -9.420 -4.216 1.484 1.00 95.00 88 ASP A N 1
ATOM 711 C CA . ASP A 1 88 ? -10.592 -5.020 1.854 1.00 95.00 88 ASP A CA 1
ATOM 712 C C . ASP A 1 88 ? -10.232 -6.102 2.883 1.00 95.00 88 ASP A C 1
ATOM 714 O O . ASP A 1 88 ? -10.930 -6.271 3.881 1.00 95.00 88 ASP A O 1
ATOM 718 N N . ALA A 1 89 ? -9.097 -6.787 2.702 1.00 94.50 89 ALA A N 1
ATOM 719 C CA . ALA A 1 89 ? -8.624 -7.811 3.631 1.00 94.50 89 ALA A CA 1
ATOM 720 C C . ALA A 1 89 ? -8.295 -7.246 5.024 1.00 94.50 89 ALA A C 1
ATOM 722 O O . ALA A 1 89 ? -8.504 -7.925 6.032 1.00 94.50 89 ALA A O 1
ATOM 723 N N . ILE A 1 90 ? -7.799 -6.005 5.110 1.00 93.44 90 ILE A N 1
ATOM 724 C CA . ILE A 1 90 ? -7.602 -5.320 6.397 1.00 93.44 90 ILE A CA 1
ATOM 725 C C . ILE A 1 90 ? -8.952 -5.073 7.068 1.00 93.44 90 ILE A C 1
ATOM 727 O O . ILE A 1 90 ? -9.107 -5.366 8.255 1.00 93.44 90 ILE A O 1
ATOM 731 N N . PHE A 1 91 ? -9.928 -4.550 6.325 1.00 93.81 91 PHE A N 1
ATOM 732 C CA . PHE A 1 91 ? -11.257 -4.267 6.863 1.00 93.81 91 PHE A CA 1
ATOM 733 C C . PHE A 1 91 ? -11.961 -5.536 7.335 1.00 93.81 91 PHE A C 1
ATOM 735 O O . PHE A 1 91 ? -12.461 -5.565 8.460 1.00 93.81 91 PHE A O 1
ATOM 742 N N . GLU A 1 92 ? -11.920 -6.605 6.543 1.00 94.94 92 GLU A N 1
ATOM 743 C CA . GLU A 1 92 ? -12.501 -7.897 6.901 1.00 94.94 92 GLU A CA 1
ATOM 744 C C . GLU A 1 92 ? -11.849 -8.473 8.166 1.00 94.94 92 GLU A C 1
ATOM 746 O O . GLU A 1 92 ? -12.542 -8.841 9.116 1.00 94.94 92 GLU A O 1
ATOM 751 N N . LYS A 1 93 ? -10.511 -8.462 8.240 1.00 94.25 93 LYS A N 1
ATOM 752 C CA . LYS A 1 93 ? -9.761 -8.971 9.399 1.00 94.25 93 LYS A CA 1
ATOM 753 C C . LYS A 1 93 ? -10.053 -8.204 10.688 1.00 94.25 93 LYS A C 1
ATOM 755 O O . LYS A 1 93 ? -10.029 -8.792 11.769 1.00 94.25 93 LYS A O 1
ATOM 760 N N . LEU A 1 94 ? -10.309 -6.903 10.586 1.00 93.62 94 LEU A N 1
ATOM 761 C CA . LEU A 1 94 ? -10.606 -6.034 11.726 1.00 93.62 94 LEU A CA 1
ATOM 762 C C . LEU A 1 94 ? -12.112 -5.921 12.029 1.00 93.62 94 LEU A C 1
ATOM 764 O O . LEU A 1 94 ? -12.486 -5.261 13.004 1.00 93.62 94 LEU A O 1
ATOM 768 N N . GLY A 1 95 ? -12.968 -6.573 11.234 1.00 92.44 95 GLY A N 1
ATOM 769 C CA . GLY A 1 95 ? -14.423 -6.534 11.386 1.00 92.44 95 GLY A CA 1
ATOM 770 C C . GLY A 1 95 ? -15.024 -5.151 11.121 1.00 92.44 95 GLY A C 1
ATOM 771 O O . GLY A 1 95 ? -15.974 -4.756 11.796 1.00 92.44 95 GLY A O 1
ATOM 772 N N . ILE A 1 96 ? -14.444 -4.396 10.186 1.00 88.50 96 ILE A N 1
ATOM 773 C CA . ILE A 1 96 ? -14.880 -3.047 9.814 1.00 88.50 96 ILE A CA 1
ATOM 774 C C . ILE A 1 96 ? -15.915 -3.160 8.698 1.00 88.50 96 ILE A C 1
ATOM 776 O O . ILE A 1 96 ? -15.606 -3.603 7.596 1.00 88.50 96 ILE A O 1
ATOM 780 N N . THR A 1 97 ? -17.150 -2.750 8.973 1.00 80.06 97 THR A N 1
ATOM 781 C CA . THR A 1 97 ? -18.201 -2.630 7.954 1.00 80.06 97 THR A CA 1
ATOM 782 C C . THR A 1 97 ? -18.073 -1.302 7.214 1.00 80.06 97 THR A C 1
ATOM 784 O O . THR A 1 97 ? -18.016 -0.254 7.862 1.00 80.06 97 THR A O 1
ATOM 787 N N . THR A 1 98 ? -18.035 -1.368 5.882 1.00 65.50 98 THR A N 1
ATOM 788 C CA . THR A 1 98 ? -17.992 -0.221 4.959 1.00 65.50 98 THR A CA 1
ATOM 789 C C . THR A 1 98 ? -19.364 0.114 4.393 1.00 65.50 98 THR A C 1
ATOM 791 O O . THR A 1 98 ? -20.229 -0.793 4.346 1.00 65.50 98 THR A O 1
#

Mean predicted aligned error: 3.44 Å

Foldseek 3Di:
DLVLLQVVCCVPQNDDPDPQKGWDFQDLVQQDPQCVPPPVQDGKTWIWGGDPPDIDTGQWIGGPRDDDDPSTDGHDPSRVVVSVVVVVVSCVVSVNDD